Protein AF-A0A937FTH9-F1 (afdb_monomer)

Foldseek 3Di:
DQDEFEDDAQQGGPQDGFFDAPVRVCVSVVADWDWDCPDPPQQGTWTDRPVQQKIFHAHVVRTGFKMKGQDGFYDYPRDTPQPDFQVVNCVVCVVVAPDKDDDPQFWIDRLVRQKIFGADPVRHTRMIMGGHNPPVD

Secondary structure (DSSP, 8-state):
----EEEETBTEESSSBTT-BHHHHHHHH-S--EEE--STT-SS-EEEEGGGTEEEEE-TTSBEEEEEESSS-EEETTEEGGGSBHHHHHHHHHTT-SSEEEETTTEEEETTTTEEEEE-TTSBEEEEEEEBTTTT-

Mean predicted aligned error: 3.05 Å

Sequence (137 aa):
MVENNEFIPFKGTKKISFGMTRHEIRELLDSKYITFLRNEFAENTSDYYEEKGFFIEYNSEDICDAIEFVGGSLIYEGKDLLTLKFEDLNMMFGTLSKKKEIEDDIGVTFYDLGFGATRSGDGSLESLIIFSETYWG

Organism: NCBI:txid2494733

Radius of gyration: 14.3 Å; Cα contacts (8 Å, |Δi|>4): 277; chains: 1; bounding box: 34×27×37 Å

Solvent-accessible surface area (backbone atoms only — not comparable to full-atom values): 7534 Å² total; per-residue (Å²): 128,88,70,77,36,40,56,38,72,46,41,41,29,79,84,56,44,48,72,39,39,57,66,58,51,50,65,74,61,72,64,74,66,50,78,45,66,84,50,95,81,51,72,35,54,25,39,35,26,71,96,57,20,34,35,42,34,28,42,79,84,45,28,27,32,35,39,36,31,66,46,72,48,42,27,51,98,90,39,52,58,71,78,40,42,44,67,58,51,49,55,64,47,56,76,73,44,90,44,67,49,75,45,89,91,44,35,40,38,27,70,77,56,22,37,32,37,34,39,44,99,86,45,40,49,53,33,40,36,37,29,29,85,63,66,87,106

Structure (mmCIF, N/CA/C/O backbone):
data_AF-A0A937FTH9-F1
#
_entry.id   AF-A0A937FTH9-F1
#
loop_
_atom_site.group_PDB
_atom_site.id
_atom_site.type_symbol
_atom_site.label_atom_id
_atom_site.label_alt_id
_atom_site.label_comp_id
_atom_site.label_asym_id
_atom_site.label_entity_id
_atom_site.label_seq_id
_atom_site.pdbx_PDB_ins_code
_atom_site.Cartn_x
_atom_site.Cartn_y
_atom_site.Cartn_z
_atom_site.occupancy
_atom_site.B_iso_or_equiv
_atom_site.auth_seq_id
_atom_site.auth_comp_id
_atom_site.auth_asym_id
_atom_site.auth_atom_id
_atom_site.pdbx_PDB_model_num
ATOM 1 N N . MET A 1 1 ? 7.970 10.868 15.863 1.00 43.50 1 MET A N 1
ATOM 2 C CA . MET A 1 1 ? 8.852 9.921 15.146 1.00 43.50 1 MET A CA 1
ATOM 3 C C . MET A 1 1 ? 8.140 9.555 13.861 1.00 43.50 1 MET A C 1
ATOM 5 O O . MET A 1 1 ? 6.927 9.404 13.925 1.00 43.50 1 MET A O 1
ATOM 9 N N . VAL A 1 2 ? 8.840 9.491 12.728 1.00 54.75 2 VAL A N 1
ATOM 10 C CA . VAL A 1 2 ? 8.248 8.972 11.485 1.00 54.75 2 VAL A CA 1
ATOM 11 C C . VAL A 1 2 ? 7.938 7.495 11.720 1.00 54.75 2 VAL A C 1
ATOM 13 O O . VAL A 1 2 ? 8.775 6.768 12.257 1.00 54.75 2 VAL A O 1
ATOM 16 N N . GLU A 1 3 ? 6.702 7.088 11.452 1.00 66.38 3 GLU A N 1
ATOM 17 C CA . GLU A 1 3 ? 6.279 5.699 11.590 1.00 66.38 3 GLU A CA 1
ATOM 18 C C . GLU A 1 3 ? 6.836 4.918 10.394 1.00 66.38 3 GLU A C 1
ATOM 20 O O . GLU A 1 3 ? 6.549 5.254 9.247 1.00 66.38 3 GLU A O 1
ATOM 25 N N . ASN A 1 4 ? 7.687 3.927 10.667 1.00 79.62 4 ASN A N 1
ATOM 26 C CA . ASN A 1 4 ? 8.330 3.126 9.630 1.00 79.62 4 ASN A CA 1
ATOM 27 C C . ASN A 1 4 ? 7.472 1.891 9.347 1.00 79.62 4 ASN A C 1
ATOM 29 O O . ASN A 1 4 ? 7.407 0.979 10.178 1.00 79.62 4 ASN A O 1
ATOM 33 N N . ASN A 1 5 ? 6.838 1.842 8.177 1.00 94.69 5 ASN A N 1
ATOM 34 C CA . ASN A 1 5 ? 6.037 0.692 7.766 1.00 94.69 5 ASN A CA 1
ATOM 35 C C . ASN A 1 5 ? 6.943 -0.359 7.120 1.00 94.69 5 ASN A C 1
ATOM 37 O O . ASN A 1 5 ? 7.234 -0.291 5.933 1.00 94.69 5 ASN A O 1
ATOM 41 N N . GLU A 1 6 ? 7.434 -1.313 7.908 1.00 97.56 6 GLU A N 1
ATOM 42 C CA . GLU A 1 6 ? 8.274 -2.406 7.399 1.00 97.56 6 GLU A CA 1
ATOM 43 C C . GLU A 1 6 ? 7.415 -3.382 6.579 1.00 97.56 6 GLU A C 1
ATOM 45 O O . GLU A 1 6 ? 6.538 -4.046 7.136 1.00 97.56 6 GLU A O 1
ATOM 50 N N . PHE A 1 7 ? 7.637 -3.415 5.263 1.00 97.69 7 PHE A N 1
ATOM 51 C CA . PHE A 1 7 ? 6.892 -4.214 4.294 1.00 97.69 7 PHE A CA 1
ATOM 52 C C . PHE A 1 7 ? 7.247 -5.696 4.410 1.00 97.69 7 PHE A C 1
ATOM 54 O O . PHE A 1 7 ? 8.418 -6.077 4.370 1.00 97.69 7 PHE A O 1
ATOM 61 N N . ILE A 1 8 ? 6.218 -6.538 4.506 1.00 97.81 8 ILE A N 1
ATOM 62 C CA . ILE A 1 8 ? 6.333 -7.991 4.484 1.00 97.81 8 ILE A CA 1
ATOM 63 C C . ILE A 1 8 ? 5.438 -8.507 3.342 1.00 97.81 8 ILE A C 1
ATOM 65 O O . ILE A 1 8 ? 4.211 -8.436 3.472 1.00 97.81 8 ILE A O 1
ATOM 69 N N . PRO A 1 9 ? 6.015 -9.030 2.239 1.00 97.25 9 PRO A N 1
ATOM 70 C CA . PRO A 1 9 ? 5.261 -9.483 1.070 1.00 97.25 9 PRO A CA 1
ATOM 71 C C . PRO A 1 9 ? 4.062 -10.357 1.430 1.00 97.25 9 PRO A C 1
ATOM 73 O O . PRO A 1 9 ? 4.191 -11.290 2.229 1.00 97.25 9 PRO A O 1
ATOM 76 N N . PHE A 1 10 ? 2.899 -10.012 0.869 1.00 98.12 10 PHE A N 1
ATOM 77 C CA . PHE A 1 10 ? 1.607 -10.681 1.074 1.00 98.12 10 PHE A CA 1
ATOM 78 C C . PHE A 1 10 ? 1.103 -10.779 2.518 1.00 98.12 10 PHE A C 1
ATOM 80 O O . PHE A 1 10 ? 0.104 -11.448 2.780 1.00 98.12 10 PHE A O 1
ATOM 87 N N . LYS A 1 11 ? 1.763 -10.115 3.469 1.00 98.19 11 LYS A N 1
ATOM 88 C CA . LYS A 1 11 ? 1.357 -10.084 4.881 1.00 98.19 11 LYS A CA 1
ATOM 89 C C . LYS A 1 11 ? 1.004 -8.685 5.365 1.00 98.19 11 LYS A C 1
ATOM 91 O O . LYS A 1 11 ? 0.416 -8.566 6.432 1.00 98.19 11 LYS A O 1
ATOM 96 N N . GLY A 1 12 ? 1.340 -7.653 4.595 1.00 98.12 12 GLY A N 1
ATOM 97 C CA . GLY A 1 12 ? 1.083 -6.254 4.911 1.00 98.12 12 GLY A CA 1
ATOM 98 C C . GLY A 1 12 ? 2.351 -5.575 5.406 1.00 98.12 12 GLY A C 1
ATOM 99 O O . GLY A 1 12 ? 3.431 -5.718 4.829 1.00 98.12 12 GLY A O 1
ATOM 100 N N . THR A 1 13 ? 2.229 -4.837 6.497 1.00 97.50 13 THR A N 1
ATOM 101 C CA . THR A 1 13 ? 3.353 -4.237 7.210 1.00 97.50 13 THR A CA 1
ATOM 102 C C . THR A 1 13 ?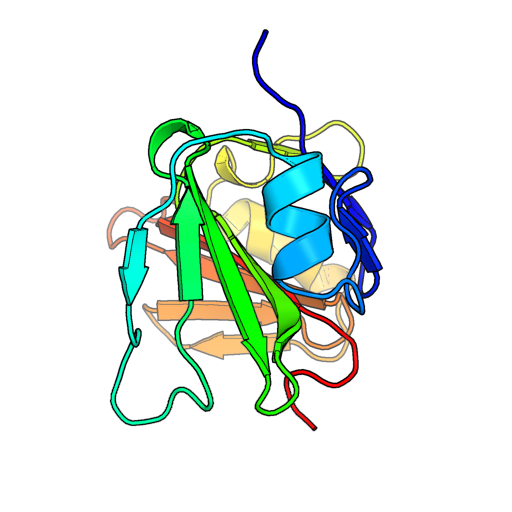 3.547 -4.936 8.552 1.00 97.50 13 THR A C 1
ATOM 104 O O . THR A 1 13 ? 2.687 -5.669 9.039 1.00 97.50 13 THR A O 1
ATOM 107 N N . LYS A 1 14 ? 4.669 -4.671 9.216 1.00 95.50 14 LYS A N 1
ATOM 108 C CA . LYS A 1 14 ? 4.920 -5.161 10.578 1.00 95.50 14 LYS A CA 1
ATOM 109 C C . LYS A 1 14 ? 3.867 -4.736 11.606 1.00 95.50 14 LYS A C 1
ATOM 111 O O . LYS A 1 14 ? 3.734 -5.402 12.629 1.00 95.50 14 LYS A O 1
ATOM 116 N N . LYS A 1 15 ? 3.166 -3.623 11.369 1.00 94.25 15 LYS A N 1
ATOM 117 C CA . LYS A 1 15 ? 2.110 -3.127 12.259 1.00 94.25 15 LYS A CA 1
ATOM 118 C C . LYS A 1 15 ? 0.730 -3.571 11.783 1.00 94.25 15 LYS A C 1
ATOM 120 O O . LYS A 1 15 ? -0.020 -4.131 12.569 1.00 94.25 15 LYS A O 1
ATOM 125 N N . ILE A 1 16 ? 0.415 -3.329 10.514 1.00 97.69 16 ILE A N 1
ATOM 126 C CA . ILE A 1 16 ? -0.891 -3.621 9.917 1.00 97.69 16 ILE A CA 1
ATOM 127 C C . ILE A 1 16 ? -0.759 -4.869 9.058 1.00 97.69 16 ILE A C 1
ATOM 129 O O . ILE A 1 16 ? -0.094 -4.826 8.024 1.00 97.69 16 ILE A O 1
ATOM 133 N N . SER A 1 17 ? -1.393 -5.961 9.467 1.00 98.25 17 SER A N 1
ATOM 134 C CA . SER A 1 17 ? -1.396 -7.199 8.692 1.00 98.25 17 SER A CA 1
ATOM 135 C C . SER A 1 17 ? -2.641 -7.308 7.819 1.00 98.25 17 SER A C 1
ATOM 137 O O . SER A 1 17 ? -3.730 -6.915 8.238 1.00 98.25 17 SER A O 1
ATOM 139 N N . PHE A 1 18 ? -2.496 -7.892 6.630 1.00 98.44 18 PHE A N 1
ATOM 140 C CA . PHE A 1 18 ? -3.666 -8.332 5.870 1.00 98.44 18 PHE A CA 1
ATOM 141 C C . PHE A 1 18 ? -4.437 -9.384 6.671 1.00 98.44 18 PHE A C 1
ATOM 143 O O . PHE A 1 18 ? -3.843 -10.155 7.431 1.00 98.44 18 PHE A O 1
ATOM 150 N N . GLY A 1 19 ? -5.760 -9.396 6.525 1.00 98.12 19 GLY A N 1
ATOM 151 C CA . GLY A 1 19 ? -6.646 -10.220 7.349 1.00 98.12 19 GLY A CA 1
ATOM 152 C C . GLY A 1 19 ? -7.146 -9.533 8.625 1.00 98.12 19 GLY A C 1
ATOM 153 O O . GLY A 1 19 ? -8.076 -10.041 9.244 1.00 98.12 19 GLY A O 1
ATOM 154 N N . MET A 1 20 ? -6.582 -8.383 9.015 1.00 98.62 20 MET A N 1
ATOM 155 C CA . MET A 1 20 ? -7.147 -7.568 10.096 1.00 98.62 20 MET A CA 1
ATOM 156 C C . MET A 1 20 ? -8.462 -6.925 9.656 1.00 98.62 20 MET A C 1
ATOM 158 O O . MET A 1 20 ? -8.584 -6.423 8.537 1.00 98.62 20 MET A O 1
ATOM 162 N N . THR A 1 21 ? -9.429 -6.877 10.562 1.00 98.69 21 THR A N 1
ATOM 163 C CA . THR A 1 21 ? -10.680 -6.146 10.363 1.00 98.69 21 THR A CA 1
ATOM 164 C C . THR A 1 21 ? -10.442 -4.638 10.383 1.00 98.69 21 THR A C 1
ATOM 166 O O . THR A 1 21 ? -9.521 -4.125 11.031 1.00 98.69 21 THR A O 1
ATOM 169 N N . ARG A 1 22 ? -11.333 -3.886 9.734 1.00 98.62 22 ARG A N 1
ATOM 170 C CA . ARG A 1 22 ? -11.366 -2.420 9.835 1.00 98.62 22 ARG A CA 1
ATOM 171 C C . ARG A 1 22 ? -11.364 -1.921 11.279 1.00 98.62 22 ARG A C 1
ATOM 173 O O . ARG A 1 22 ? -10.672 -0.954 11.594 1.00 98.62 22 ARG A O 1
ATOM 180 N N . HIS A 1 23 ? -12.121 -2.573 12.159 1.00 98.50 23 HIS A N 1
ATOM 181 C CA . HIS A 1 23 ? -12.187 -2.197 13.569 1.00 98.50 23 HIS A CA 1
ATOM 182 C C . HIS A 1 23 ? -10.829 -2.343 14.267 1.00 98.50 23 HIS A C 1
ATOM 184 O O . HIS A 1 23 ? -10.367 -1.375 14.868 1.00 98.50 23 HIS A O 1
ATOM 190 N N . GLU A 1 24 ? -10.158 -3.489 14.113 1.00 98.62 24 GLU A N 1
ATOM 191 C CA . GLU A 1 24 ? -8.829 -3.730 14.694 1.00 98.62 24 GLU A CA 1
ATOM 192 C C . GLU A 1 24 ? -7.802 -2.705 14.208 1.00 98.62 24 GLU A C 1
ATOM 194 O O . GLU A 1 24 ? -7.021 -2.186 15.002 1.00 98.62 24 GLU A O 1
ATOM 199 N N . ILE A 1 25 ? -7.821 -2.357 12.917 1.00 98.50 25 ILE A N 1
ATOM 200 C CA . ILE A 1 25 ? -6.894 -1.364 12.355 1.00 98.50 25 ILE A CA 1
ATOM 201 C C . ILE A 1 25 ? -7.158 0.029 12.927 1.00 98.50 25 ILE A C 1
ATOM 203 O O . ILE A 1 25 ? -6.216 0.739 13.282 1.00 98.50 25 ILE A O 1
ATOM 207 N N . ARG A 1 26 ? -8.427 0.428 13.056 1.00 98.31 26 ARG A N 1
ATOM 208 C CA . ARG A 1 26 ? -8.791 1.725 13.643 1.00 98.31 26 ARG A CA 1
ATOM 209 C C . ARG A 1 26 ? -8.344 1.833 15.097 1.00 98.31 26 ARG A C 1
ATOM 211 O O . ARG A 1 26 ? -7.784 2.864 15.465 1.00 98.31 26 ARG A O 1
ATOM 218 N N . GLU A 1 27 ? -8.536 0.781 15.891 1.00 98.00 27 GLU A N 1
ATOM 219 C CA . GLU A 1 27 ? -8.047 0.731 17.275 1.00 98.00 27 GLU A CA 1
ATOM 220 C C . GLU A 1 27 ? -6.515 0.745 17.343 1.00 98.00 27 GLU A C 1
ATOM 222 O O . GLU A 1 27 ? -5.932 1.471 18.144 1.00 98.00 27 GLU A O 1
ATOM 227 N N . LEU A 1 28 ? -5.850 -0.013 16.469 1.00 97.12 28 LEU A N 1
ATOM 228 C CA . LEU A 1 28 ? -4.392 -0.111 16.412 1.00 97.12 28 LEU A CA 1
ATOM 229 C C . LEU A 1 28 ? -3.713 1.208 16.015 1.00 97.12 28 LEU A C 1
ATOM 231 O O . LEU A 1 28 ? -2.600 1.509 16.465 1.00 97.12 28 LEU A O 1
ATOM 235 N N . LEU A 1 29 ? -4.325 1.956 15.098 1.00 95.56 29 LEU A N 1
ATOM 236 C CA . LEU A 1 29 ? -3.765 3.203 14.589 1.00 95.56 29 LEU A CA 1
ATOM 237 C C . LEU A 1 29 ? -4.083 4.402 15.473 1.00 95.56 29 LEU A C 1
ATOM 239 O O . LEU A 1 29 ? -3.272 5.331 15.460 1.00 95.56 29 LEU A O 1
ATOM 243 N N . ASP A 1 30 ? -5.209 4.371 16.195 1.00 94.81 30 ASP A N 1
ATOM 244 C CA . ASP A 1 30 ? -5.677 5.431 17.102 1.00 94.81 30 ASP A CA 1
ATOM 245 C C . ASP A 1 30 ? -5.452 6.836 16.512 1.00 94.81 30 ASP A C 1
ATOM 247 O O . ASP A 1 30 ? -4.804 7.717 17.078 1.00 94.81 30 ASP A O 1
ATOM 251 N N . SER A 1 31 ? -5.891 7.006 15.265 1.00 94.19 31 SER A N 1
ATOM 252 C CA . SER A 1 31 ? -5.623 8.188 14.450 1.00 94.19 31 SER A CA 1
ATOM 253 C C . SER A 1 31 ? -6.858 8.548 13.639 1.00 94.19 31 SER A C 1
ATOM 255 O O . SER A 1 31 ? -7.740 7.716 13.411 1.00 94.19 31 SER A O 1
ATOM 257 N N . LYS A 1 32 ? -6.938 9.810 13.215 1.00 97.19 32 LYS A N 1
ATOM 258 C CA . LYS A 1 32 ? -8.042 10.287 12.386 1.00 97.19 32 LYS A CA 1
ATOM 259 C C . LYS A 1 32 ? -7.982 9.631 11.012 1.00 97.19 32 LYS A C 1
ATOM 261 O O . LYS A 1 32 ? -6.915 9.531 10.411 1.00 97.19 32 LYS A O 1
ATOM 266 N N . TYR A 1 33 ? -9.150 9.248 10.520 1.00 98.19 33 TYR A N 1
ATOM 267 C CA . TYR A 1 33 ? -9.330 8.703 9.185 1.00 98.19 33 TYR A CA 1
ATOM 268 C C . TYR A 1 33 ? -10.538 9.339 8.502 1.00 98.19 33 TYR A C 1
ATOM 270 O O . TYR A 1 33 ? -11.456 9.838 9.159 1.00 98.19 33 TYR A O 1
ATOM 278 N N . ILE A 1 34 ? -10.531 9.299 7.173 1.00 98.25 34 ILE A N 1
ATOM 279 C CA . ILE A 1 34 ? -11.666 9.659 6.323 1.00 98.25 34 ILE A CA 1
ATOM 280 C C . ILE A 1 34 ? -12.119 8.392 5.606 1.00 98.25 34 ILE A C 1
ATOM 282 O O . ILE A 1 34 ? -11.339 7.799 4.866 1.00 98.25 34 ILE A O 1
ATOM 286 N N . THR A 1 35 ? -13.374 7.994 5.808 1.00 98.44 35 THR A N 1
ATOM 287 C CA . THR A 1 35 ? -13.965 6.836 5.127 1.00 98.44 35 THR A CA 1
ATOM 288 C C . THR A 1 35 ? -14.680 7.278 3.859 1.00 98.44 35 THR A C 1
ATOM 290 O O . THR A 1 35 ? -15.556 8.145 3.922 1.00 98.44 35 THR A O 1
ATOM 293 N N . PHE A 1 36 ? -14.353 6.678 2.717 1.00 97.81 36 PHE A N 1
ATOM 294 C CA . PHE A 1 36 ? -15.052 6.948 1.459 1.00 97.81 36 PHE A CA 1
ATOM 295 C C . PHE A 1 36 ? -14.900 5.807 0.450 1.00 97.81 36 PHE A C 1
ATOM 297 O O . PHE A 1 36 ? -13.982 4.996 0.534 1.00 97.81 36 PHE A O 1
ATOM 304 N N . LEU A 1 37 ? -15.817 5.736 -0.517 1.00 96.38 37 LEU A N 1
ATOM 305 C CA . LEU A 1 37 ? -15.731 4.786 -1.625 1.00 96.38 37 LEU A CA 1
ATOM 306 C C . LEU A 1 37 ? -14.766 5.338 -2.682 1.00 96.38 37 LEU A C 1
ATOM 308 O O . LEU A 1 37 ? -14.996 6.430 -3.202 1.00 96.38 37 LEU A O 1
ATOM 312 N N . ARG A 1 38 ? -13.687 4.605 -2.981 1.00 90.81 38 ARG A N 1
ATOM 313 C CA . ARG A 1 38 ? -12.607 5.069 -3.872 1.00 90.81 38 ARG A CA 1
ATOM 314 C C . ARG A 1 38 ? -13.076 5.290 -5.310 1.00 90.81 38 ARG A C 1
ATOM 316 O O . ARG A 1 38 ? -12.678 6.266 -5.938 1.00 90.81 38 ARG A O 1
ATOM 323 N N . ASN A 1 39 ? -13.900 4.384 -5.828 1.00 88.81 39 ASN A N 1
ATOM 324 C CA . ASN A 1 39 ? -14.479 4.439 -7.168 1.00 88.81 39 ASN A CA 1
ATOM 325 C C . ASN A 1 39 ? -15.685 3.482 -7.261 1.00 88.81 39 ASN A C 1
ATOM 327 O O . ASN A 1 39 ? -16.006 2.788 -6.300 1.00 88.81 39 ASN A O 1
ATOM 331 N N . GLU A 1 40 ? -16.354 3.448 -8.414 1.00 89.62 40 GLU A N 1
ATOM 332 C CA . GLU A 1 40 ? -17.547 2.616 -8.643 1.00 89.62 40 GLU A CA 1
ATOM 333 C C . GLU A 1 40 ? -17.287 1.098 -8.659 1.00 89.62 40 GLU A C 1
ATOM 335 O O . GLU A 1 40 ? -18.235 0.324 -8.555 1.00 89.62 40 GLU A O 1
ATOM 340 N N . PHE A 1 41 ? -16.024 0.678 -8.769 1.00 86.62 41 PHE A N 1
ATOM 341 C CA . PHE A 1 41 ? -15.607 -0.726 -8.801 1.00 86.62 41 PHE A CA 1
ATOM 342 C C . PHE A 1 41 ? -15.134 -1.244 -7.438 1.00 86.62 41 PHE A C 1
ATOM 344 O O . PHE A 1 41 ? -14.933 -2.445 -7.289 1.00 86.62 41 PHE A O 1
ATOM 351 N N . ALA A 1 42 ? -14.944 -0.364 -6.452 1.00 88.81 42 ALA A N 1
ATOM 352 C CA . ALA A 1 42 ? -14.511 -0.760 -5.12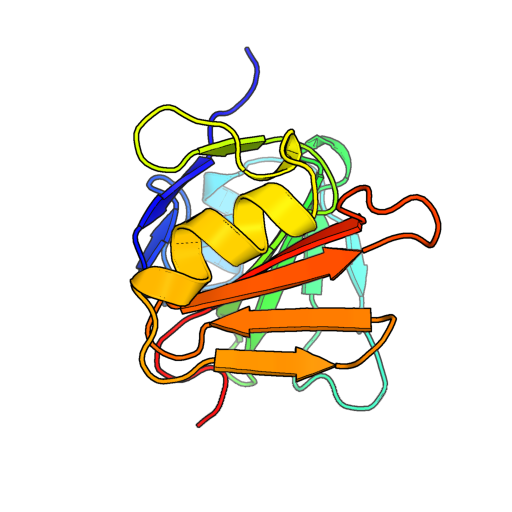0 1.00 88.81 42 ALA A CA 1
ATOM 353 C C . ALA A 1 42 ? -15.602 -1.588 -4.417 1.00 88.81 42 ALA A C 1
ATOM 355 O O . ALA A 1 42 ? -16.761 -1.174 -4.354 1.00 88.81 42 ALA A O 1
ATOM 356 N N . GLU A 1 43 ? -15.227 -2.736 -3.847 1.00 91.94 43 GLU A N 1
ATOM 357 C CA . GLU A 1 43 ? -16.166 -3.611 -3.127 1.00 91.94 43 GLU A CA 1
ATOM 358 C C . GLU A 1 43 ? -16.687 -2.989 -1.825 1.00 91.94 43 GLU A C 1
ATOM 360 O O . GLU A 1 43 ? -17.772 -3.324 -1.347 1.00 91.94 43 GLU A O 1
ATOM 365 N N . ASN A 1 44 ? -15.897 -2.093 -1.232 1.00 97.19 44 ASN A N 1
ATOM 366 C CA . ASN A 1 44 ? -16.160 -1.470 0.056 1.00 97.19 44 ASN A CA 1
ATOM 367 C C . ASN A 1 44 ? -15.488 -0.085 0.111 1.00 97.19 44 ASN A C 1
ATOM 369 O O . ASN A 1 44 ? -14.667 0.280 -0.731 1.00 97.19 44 ASN A O 1
ATOM 373 N N . THR A 1 45 ? -15.847 0.717 1.109 1.00 98.06 45 THR A N 1
ATOM 374 C CA . THR A 1 45 ? -15.162 1.980 1.392 1.00 98.06 45 THR A CA 1
ATOM 375 C C . THR A 1 45 ? -13.749 1.741 1.920 1.00 98.06 45 THR A C 1
ATOM 377 O O . THR A 1 45 ? -13.519 0.788 2.659 1.00 98.06 45 THR A O 1
ATOM 380 N N . SER A 1 46 ? -12.833 2.658 1.638 1.00 98.31 46 SER A N 1
ATOM 381 C CA . SER A 1 46 ? -11.481 2.681 2.203 1.00 98.31 46 SER A CA 1
ATOM 382 C C . SER A 1 46 ? -11.392 3.700 3.335 1.00 98.31 46 SER A C 1
ATOM 384 O O . SER A 1 46 ? -12.177 4.651 3.382 1.00 98.31 46 SER A O 1
ATOM 386 N N . ASP A 1 47 ? -10.403 3.532 4.212 1.00 98.62 47 ASP A N 1
ATOM 387 C CA . ASP A 1 47 ? -10.034 4.540 5.207 1.00 98.62 47 ASP A CA 1
ATOM 388 C C . ASP A 1 47 ? -8.740 5.235 4.795 1.00 98.62 47 ASP A C 1
ATOM 390 O O . ASP A 1 47 ? -7.705 4.593 4.623 1.00 98.62 47 ASP A O 1
ATOM 394 N N . TYR A 1 48 ? -8.783 6.558 4.667 1.00 98.31 48 TYR A N 1
ATOM 395 C CA . TYR A 1 48 ? -7.599 7.371 4.428 1.00 98.31 48 TYR A CA 1
ATOM 396 C C . TYR A 1 48 ? -7.075 7.975 5.721 1.00 98.31 48 TYR A C 1
ATOM 398 O O . TYR A 1 48 ? -7.761 8.773 6.363 1.00 98.31 48 TYR A O 1
ATOM 406 N N . TYR A 1 49 ? -5.837 7.636 6.066 1.00 97.50 49 TYR A N 1
ATOM 407 C CA . TYR A 1 49 ? -5.111 8.210 7.190 1.00 97.50 49 TYR A CA 1
ATOM 408 C C . TYR A 1 49 ? -4.175 9.301 6.669 1.00 97.50 49 TYR A C 1
ATOM 410 O O . TYR A 1 49 ? -2.983 9.066 6.478 1.00 97.50 49 TYR A O 1
ATOM 418 N N . GLU A 1 50 ? -4.717 10.498 6.432 1.00 96.06 50 GLU A N 1
ATOM 419 C CA . GLU A 1 50 ? -3.992 11.630 5.827 1.00 96.06 50 GLU A CA 1
ATOM 420 C C . GLU A 1 50 ? -2.677 11.947 6.553 1.00 96.06 50 GLU A C 1
ATOM 422 O O . GLU A 1 50 ? -1.626 12.040 5.924 1.00 96.06 50 GLU A O 1
ATOM 427 N N . GLU A 1 51 ? -2.701 11.998 7.890 1.00 94.50 51 GLU A N 1
ATOM 428 C CA . GLU A 1 51 ? -1.506 12.255 8.710 1.00 94.50 51 GLU A CA 1
ATOM 429 C C . GLU A 1 51 ? -0.421 11.172 8.562 1.00 94.50 51 GLU A C 1
ATOM 431 O O . GLU A 1 51 ? 0.747 11.419 8.866 1.00 94.50 51 GLU A O 1
ATOM 436 N N . LYS A 1 52 ? -0.796 9.967 8.115 1.00 95.19 52 LYS A N 1
ATOM 437 C CA . LYS A 1 52 ? 0.109 8.829 7.906 1.00 95.19 52 LYS A CA 1
ATOM 438 C C . LYS A 1 52 ? 0.472 8.604 6.435 1.00 95.19 52 LYS A C 1
ATOM 440 O O 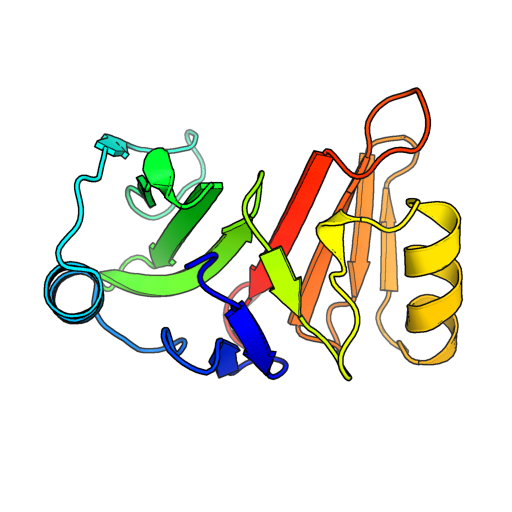. LYS A 1 52 ? 1.451 7.914 6.166 1.00 95.19 52 LYS A O 1
ATOM 445 N N . GLY A 1 53 ? -0.278 9.193 5.503 1.00 96.44 53 GLY A N 1
ATOM 446 C CA . GLY A 1 53 ? -0.009 9.136 4.066 1.00 96.44 53 GLY A CA 1
ATOM 447 C C . GLY A 1 53 ? -0.415 7.830 3.380 1.00 96.44 53 GLY A C 1
ATOM 448 O O . GLY A 1 53 ? 0.155 7.509 2.340 1.00 96.44 53 GLY A O 1
ATOM 449 N N . PHE A 1 54 ? -1.373 7.073 3.924 1.00 97.56 54 PHE A N 1
ATOM 450 C CA . PHE A 1 54 ? -1.837 5.837 3.289 1.00 97.56 54 PHE A CA 1
ATOM 451 C C . PHE A 1 54 ? -3.346 5.607 3.402 1.00 97.56 54 PHE A C 1
ATOM 453 O O . PHE A 1 54 ? -4.018 6.098 4.315 1.00 97.56 54 PHE A O 1
ATOM 460 N N . PHE A 1 55 ? -3.854 4.815 2.466 1.00 98.00 55 PHE A N 1
ATOM 461 C CA . PHE A 1 55 ? -5.189 4.240 2.447 1.00 98.00 55 PHE A CA 1
ATOM 462 C C . PHE A 1 55 ? -5.136 2.798 2.939 1.00 98.00 55 PHE A C 1
ATOM 464 O O . PHE A 1 55 ? -4.216 2.059 2.593 1.00 98.00 55 PHE A O 1
ATOM 471 N N . ILE A 1 56 ? -6.143 2.397 3.706 1.00 98.31 56 ILE A N 1
ATOM 472 C CA . ILE A 1 56 ? -6.448 0.992 3.964 1.00 98.31 56 ILE A CA 1
ATOM 473 C C . ILE A 1 56 ? -7.633 0.612 3.087 1.00 98.31 56 ILE A C 1
ATOM 475 O O . ILE A 1 56 ? -8.700 1.225 3.196 1.00 98.31 56 ILE A O 1
ATOM 479 N N . GLU A 1 57 ? -7.430 -0.371 2.217 1.00 97.69 57 GLU A N 1
ATOM 480 C CA . GLU A 1 57 ? -8.482 -0.948 1.390 1.00 97.69 57 GLU A CA 1
ATOM 481 C C . GLU A 1 57 ? -9.032 -2.202 2.063 1.00 97.69 57 GLU A C 1
ATOM 483 O O . GLU A 1 57 ? -8.306 -2.941 2.734 1.00 97.69 57 GLU A O 1
ATOM 488 N N . TYR A 1 58 ? -10.344 -2.375 1.939 1.00 97.75 58 TYR A N 1
ATOM 489 C CA . TYR A 1 58 ? -11.071 -3.470 2.553 1.00 97.75 58 TYR A CA 1
ATOM 490 C C . TYR A 1 58 ? -11.856 -4.210 1.482 1.00 97.75 58 TYR A C 1
ATOM 492 O O . TYR A 1 58 ? -12.484 -3.580 0.628 1.00 97.75 58 TYR A O 1
ATOM 500 N N . ASN A 1 59 ? -11.909 -5.529 1.601 1.00 96.50 59 ASN A N 1
ATOM 501 C CA . ASN A 1 59 ? -12.802 -6.346 0.796 1.00 96.50 59 ASN A CA 1
ATOM 502 C C . ASN A 1 59 ? -14.268 -6.222 1.261 1.00 96.50 59 ASN A C 1
ATOM 504 O O . ASN A 1 59 ? -14.604 -5.537 2.241 1.00 96.50 59 ASN A O 1
ATOM 508 N N . SER A 1 60 ? -15.157 -6.932 0.569 1.00 96.06 60 SER A N 1
ATOM 509 C CA . SER A 1 60 ? -16.584 -7.044 0.908 1.00 96.06 60 SER A CA 1
ATOM 510 C C . SER A 1 60 ? -16.896 -7.607 2.310 1.00 96.06 60 SER A C 1
ATOM 512 O O . SER A 1 60 ? -18.008 -7.406 2.803 1.00 96.06 60 SER A O 1
ATOM 514 N N . GLU A 1 61 ? -15.939 -8.248 2.989 1.00 97.25 61 GLU A N 1
ATOM 515 C CA . GLU A 1 61 ? -16.067 -8.750 4.370 1.00 97.25 61 GLU A CA 1
ATOM 516 C C . GLU A 1 61 ? -15.528 -7.772 5.435 1.00 97.25 61 GLU A C 1
ATOM 518 O O . GLU A 1 61 ? -15.485 -8.105 6.619 1.00 97.25 61 GLU A O 1
ATOM 523 N N . ASP A 1 62 ? -15.153 -6.549 5.044 1.00 98.19 62 ASP A N 1
ATOM 524 C CA . ASP A 1 62 ? -14.574 -5.516 5.923 1.00 98.19 62 ASP A CA 1
ATOM 525 C C . ASP A 1 62 ? -13.184 -5.872 6.486 1.00 98.19 62 ASP A C 1
ATOM 527 O O . ASP A 1 62 ? -12.776 -5.427 7.569 1.00 98.19 62 ASP A O 1
ATOM 531 N N . ILE A 1 63 ? -12.444 -6.676 5.718 1.00 98.12 63 ILE A N 1
ATOM 532 C CA . ILE A 1 63 ? -11.103 -7.170 6.030 1.00 98.12 63 ILE A CA 1
ATOM 533 C C . ILE A 1 63 ? -10.078 -6.465 5.144 1.00 98.12 63 ILE A C 1
ATOM 535 O O . ILE A 1 63 ? -10.279 -6.327 3.942 1.00 98.12 63 ILE A O 1
ATOM 539 N N . CYS A 1 64 ? -8.969 -6.031 5.744 1.00 98.44 64 CYS A N 1
ATOM 540 C CA . CYS A 1 64 ? -7.862 -5.393 5.041 1.00 98.44 64 CYS A CA 1
ATOM 541 C C . CYS A 1 64 ? -7.153 -6.382 4.116 1.00 98.44 64 CYS A C 1
ATOM 543 O O . CYS A 1 64 ? -6.601 -7.391 4.574 1.00 98.44 64 CYS A O 1
ATOM 545 N N . ASP A 1 65 ? -7.128 -6.058 2.831 1.00 97.38 65 ASP A N 1
ATOM 546 C CA . ASP A 1 65 ? -6.532 -6.867 1.772 1.00 97.38 65 ASP A CA 1
ATOM 547 C C . ASP A 1 65 ? -5.549 -6.085 0.886 1.00 97.38 65 ASP A C 1
ATOM 549 O O . ASP A 1 65 ? -4.754 -6.723 0.188 1.00 97.38 65 ASP A O 1
ATOM 553 N N . ALA A 1 66 ? -5.521 -4.749 0.987 1.00 98.31 66 ALA A N 1
ATOM 554 C CA . ALA A 1 66 ? -4.467 -3.893 0.447 1.00 98.31 66 ALA A CA 1
ATOM 555 C C . ALA A 1 66 ? -4.235 -2.604 1.262 1.00 98.31 66 ALA A C 1
ATOM 557 O O . A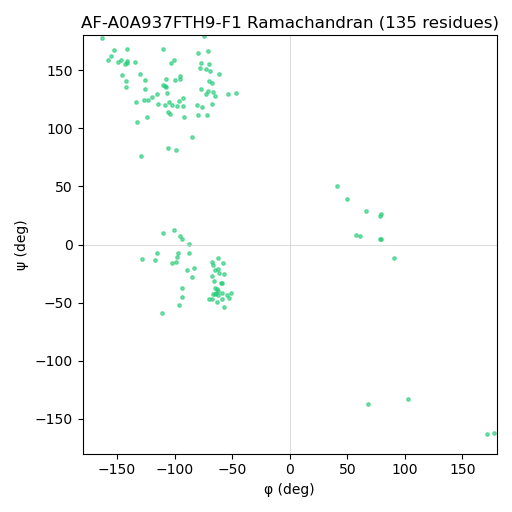LA A 1 66 ? -5.088 -2.124 2.010 1.00 98.31 66 ALA A O 1
ATOM 558 N N . ILE A 1 67 ? -3.033 -2.038 1.121 1.00 98.50 67 ILE A N 1
ATOM 559 C CA . ILE A 1 67 ? -2.637 -0.746 1.697 1.00 98.50 67 ILE A CA 1
ATOM 560 C C . ILE A 1 67 ? -1.939 0.062 0.607 1.00 98.50 67 ILE A C 1
ATOM 562 O O . ILE A 1 67 ? -0.922 -0.382 0.072 1.00 98.50 67 ILE A O 1
ATOM 566 N N . GLU A 1 68 ? -2.447 1.255 0.309 1.00 98.19 68 GLU A N 1
ATOM 567 C CA . GLU A 1 68 ? -1.848 2.159 -0.675 1.00 98.19 68 GLU A CA 1
ATOM 568 C C . GLU A 1 68 ? -1.192 3.357 0.009 1.00 98.19 68 GLU A C 1
ATOM 570 O O . GLU A 1 68 ? -1.848 4.154 0.674 1.00 98.19 68 GLU A O 1
ATOM 575 N N . PHE A 1 69 ? 0.107 3.518 -0.194 1.00 98.00 69 PHE A N 1
ATOM 576 C CA . PHE A 1 69 ? 0.907 4.638 0.269 1.00 98.00 69 PHE A CA 1
ATOM 577 C C . PHE A 1 69 ? 0.980 5.709 -0.817 1.00 98.00 69 PHE A C 1
ATOM 579 O O . PHE A 1 69 ? 1.527 5.468 -1.887 1.00 98.00 69 PHE A O 1
ATOM 586 N N . VAL A 1 70 ? 0.489 6.906 -0.504 1.00 96.56 70 VAL A N 1
ATOM 587 C CA . VAL A 1 70 ? 0.643 8.140 -1.308 1.00 96.56 70 VAL A CA 1
ATOM 588 C C . VAL A 1 70 ? 1.573 9.149 -0.620 1.00 96.56 70 VAL A C 1
ATOM 590 O O . VAL A 1 70 ? 1.657 10.322 -0.974 1.00 96.56 70 VAL A O 1
ATOM 593 N N . GLY A 1 71 ? 2.237 8.694 0.440 1.00 94.44 71 GLY A N 1
ATO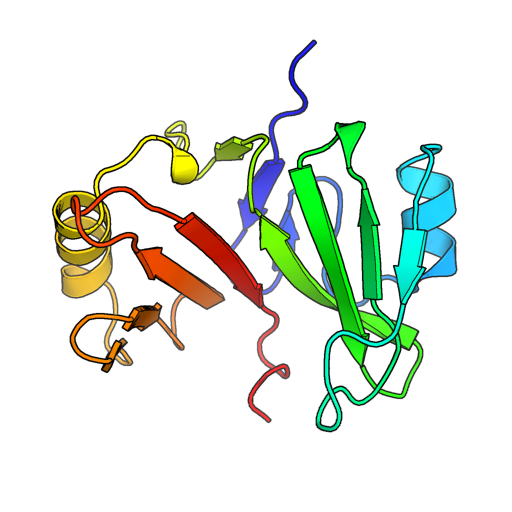M 594 C CA . GLY A 1 71 ? 3.122 9.448 1.308 1.00 94.44 71 GLY A CA 1
ATOM 595 C C . GLY A 1 71 ? 3.625 8.552 2.439 1.00 94.44 71 GLY A C 1
ATOM 596 O O . GLY A 1 71 ? 3.549 7.324 2.367 1.00 94.44 71 GLY A O 1
ATOM 597 N N . GLY A 1 72 ? 4.135 9.162 3.508 1.00 92.12 72 GLY A N 1
ATOM 598 C CA . GLY A 1 72 ? 4.695 8.409 4.631 1.00 92.12 72 GLY A CA 1
ATOM 599 C C . GLY A 1 72 ? 5.985 7.681 4.244 1.00 92.12 72 GLY A C 1
ATOM 600 O O . GLY A 1 72 ? 6.849 8.270 3.601 1.00 92.12 72 GLY A O 1
ATOM 601 N N . SER A 1 73 ? 6.130 6.428 4.683 1.00 94.38 73 SER A N 1
ATOM 602 C CA . SER A 1 73 ? 7.273 5.569 4.345 1.00 94.38 73 SER A CA 1
ATOM 603 C C . SER A 1 73 ? 6.842 4.111 4.219 1.00 94.38 73 SER A C 1
ATOM 605 O O . SER A 1 73 ? 5.979 3.664 4.982 1.00 94.38 73 SER A O 1
ATOM 607 N N . LEU A 1 74 ? 7.471 3.368 3.306 1.00 96.81 74 LEU A N 1
ATOM 608 C CA . LEU A 1 74 ? 7.302 1.923 3.141 1.00 96.81 74 LEU A CA 1
ATOM 609 C C . LEU A 1 74 ? 8.685 1.282 3.02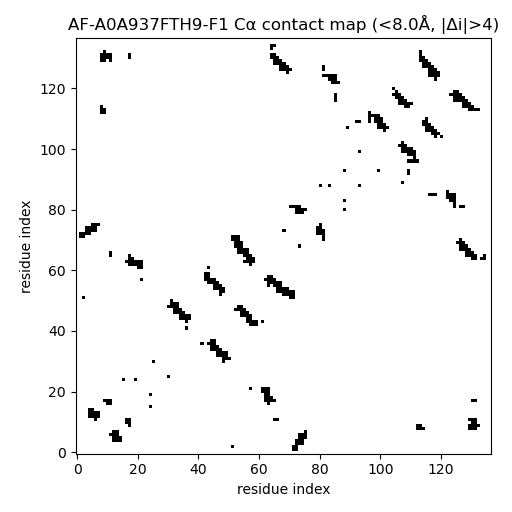7 1.00 96.81 74 LEU A C 1
ATOM 611 O O . LEU A 1 74 ? 9.366 1.403 2.012 1.00 96.81 74 LEU A O 1
ATOM 615 N N . ILE A 1 75 ? 9.120 0.616 4.092 1.00 97.12 75 ILE A N 1
ATOM 616 C CA . ILE A 1 75 ? 10.495 0.148 4.241 1.00 97.12 75 ILE A CA 1
ATOM 617 C C . ILE A 1 75 ? 10.619 -1.309 3.804 1.00 97.12 75 ILE A C 1
ATOM 619 O O . ILE A 1 75 ? 9.995 -2.183 4.399 1.00 97.12 75 ILE A O 1
ATOM 623 N N . TYR A 1 76 ? 11.501 -1.589 2.848 1.00 95.69 76 TYR A N 1
ATOM 624 C CA . TYR A 1 76 ? 11.896 -2.945 2.469 1.00 95.69 76 TYR A CA 1
ATOM 625 C C . TYR A 1 76 ? 13.420 -3.074 2.530 1.00 95.69 76 TYR A C 1
ATOM 627 O O . TYR A 1 76 ? 14.143 -2.268 1.945 1.00 95.69 76 TYR A O 1
ATOM 635 N N . GLU A 1 77 ? 13.917 -4.049 3.298 1.00 93.06 77 GLU A N 1
ATOM 636 C CA . GLU A 1 77 ? 15.359 -4.279 3.514 1.00 93.06 77 GLU A CA 1
ATOM 637 C C . GLU A 1 77 ? 16.134 -3.003 3.920 1.00 93.06 77 GLU A C 1
ATOM 639 O O . GLU A 1 77 ? 17.260 -2.752 3.492 1.00 93.06 77 GLU A O 1
ATOM 644 N N . GLY A 1 78 ? 15.511 -2.165 4.757 1.00 93.19 78 GLY A N 1
ATOM 645 C CA . GLY A 1 78 ? 16.109 -0.927 5.267 1.00 93.19 78 GLY A CA 1
ATOM 646 C C . GLY A 1 78 ? 16.084 0.262 4.299 1.00 93.19 78 GLY A C 1
ATOM 647 O O . GLY A 1 78 ? 16.635 1.309 4.634 1.00 93.19 78 GLY A O 1
ATOM 648 N N . LYS A 1 79 ? 15.447 0.134 3.129 1.00 94.25 79 LYS A N 1
ATOM 649 C CA . LYS A 1 79 ? 15.243 1.226 2.166 1.00 94.25 79 LYS A CA 1
ATOM 650 C C . LYS A 1 79 ? 13.787 1.663 2.147 1.00 94.25 79 LYS A C 1
ATOM 652 O O . LYS A 1 79 ? 12.905 0.812 2.104 1.00 94.25 79 LYS A O 1
ATOM 657 N N . ASP A 1 80 ? 13.548 2.970 2.129 1.00 95.88 80 ASP A N 1
ATOM 658 C CA . ASP A 1 80 ? 12.211 3.514 1.897 1.00 95.88 80 ASP A CA 1
ATOM 659 C C . ASP A 1 80 ? 11.890 3.508 0.403 1.00 95.88 80 ASP A C 1
ATOM 661 O O . ASP A 1 80 ? 12.499 4.240 -0.383 1.00 95.88 80 ASP A O 1
ATOM 665 N N . LEU A 1 81 ? 10.943 2.658 0.019 1.00 96.31 81 LEU A N 1
ATOM 666 C CA . LEU A 1 81 ? 10.574 2.441 -1.369 1.00 96.31 81 LEU A CA 1
ATOM 667 C C . LEU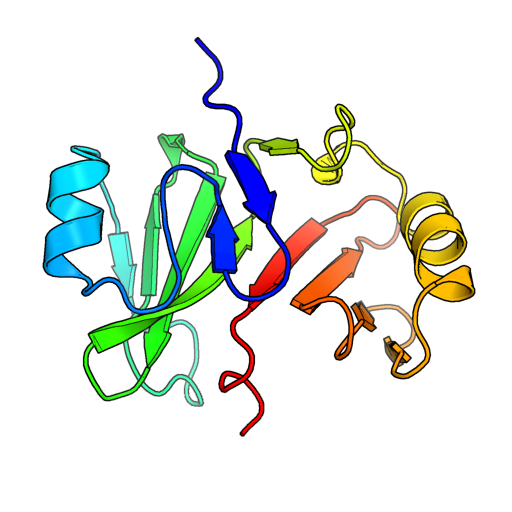 A 1 81 ? 9.939 3.684 -2.002 1.00 96.31 81 LEU A C 1
ATOM 669 O O . LEU A 1 81 ? 10.185 3.913 -3.182 1.00 96.31 81 LEU A O 1
ATOM 673 N N . LEU A 1 82 ? 9.215 4.521 -1.242 1.00 95.06 82 LEU A N 1
ATOM 674 C CA . LEU A 1 82 ? 8.604 5.754 -1.776 1.00 95.06 82 LEU A CA 1
ATOM 675 C C . LEU A 1 82 ? 9.639 6.807 -2.194 1.00 95.06 82 LEU A C 1
ATOM 677 O O . LEU A 1 82 ? 9.320 7.726 -2.940 1.00 95.06 82 LEU A O 1
ATOM 681 N N . THR A 1 83 ? 10.883 6.686 -1.727 1.00 94.50 83 THR A N 1
ATOM 682 C CA . THR A 1 83 ? 11.961 7.629 -2.073 1.00 94.50 83 THR A CA 1
ATOM 683 C C . THR A 1 83 ? 12.703 7.257 -3.357 1.00 94.50 83 THR A C 1
ATOM 685 O O . THR A 1 83 ? 13.548 8.024 -3.824 1.00 94.50 83 THR A O 1
ATOM 688 N N . LEU A 1 84 ? 12.418 6.081 -3.923 1.00 95.25 84 LEU A N 1
ATOM 689 C CA . LEU A 1 84 ? 13.046 5.607 -5.151 1.00 95.25 84 LEU A CA 1
ATOM 690 C C . LEU A 1 84 ? 12.448 6.293 -6.384 1.00 95.25 84 LEU A C 1
ATOM 692 O O . LEU A 1 84 ? 11.303 6.740 -6.387 1.00 95.25 84 LEU A O 1
ATOM 696 N N . LYS A 1 85 ? 13.223 6.328 -7.471 1.00 95.44 85 LYS A N 1
ATOM 697 C CA . LYS A 1 85 ? 12.675 6.581 -8.806 1.00 95.44 85 LYS A CA 1
ATOM 698 C C . LYS A 1 85 ? 12.006 5.323 -9.344 1.00 95.44 85 LYS A C 1
ATOM 700 O O . LYS A 1 85 ? 12.404 4.207 -8.998 1.00 95.44 85 LYS A O 1
ATOM 705 N N . PHE A 1 86 ? 11.010 5.509 -10.208 1.00 96.62 86 PHE A N 1
ATOM 706 C CA . PHE A 1 86 ? 10.275 4.400 -10.804 1.00 96.62 86 PHE A CA 1
ATOM 707 C C . PHE A 1 86 ? 11.213 3.409 -11.500 1.00 96.62 86 PHE A C 1
ATOM 709 O O . PHE A 1 86 ? 11.091 2.203 -11.305 1.00 96.62 86 PHE A O 1
ATOM 716 N N . GLU A 1 87 ? 12.194 3.899 -12.259 1.00 95.00 87 GLU A N 1
ATOM 717 C CA . GLU A 1 87 ? 13.151 3.063 -12.985 1.00 95.00 87 GLU A CA 1
ATOM 718 C C . GLU A 1 87 ? 14.008 2.209 -12.043 1.00 95.00 87 GLU A C 1
ATOM 720 O O . GLU A 1 87 ? 14.235 1.031 -12.327 1.00 95.00 87 GLU A O 1
ATOM 725 N N . ASP A 1 88 ? 14.440 2.771 -10.912 1.00 95.62 88 ASP A N 1
ATOM 726 C CA . ASP A 1 88 ? 15.256 2.064 -9.923 1.00 95.62 88 ASP A CA 1
ATOM 727 C C . ASP A 1 88 ? 14.453 0.958 -9.239 1.00 95.62 88 ASP A C 1
ATOM 729 O O . ASP A 1 88 ? 14.910 -0.185 -9.165 1.00 95.62 88 ASP A O 1
ATOM 733 N N . LEU A 1 89 ? 13.229 1.267 -8.801 1.00 96.75 89 LEU A N 1
ATOM 734 C CA . LEU A 1 89 ? 12.305 0.283 -8.239 1.00 96.75 89 LEU A CA 1
ATOM 735 C C . LEU A 1 89 ? 12.019 -0.825 -9.264 1.00 96.75 89 LEU A C 1
ATOM 737 O O . LEU A 1 89 ? 12.142 -2.016 -8.970 1.00 96.75 89 LEU A O 1
ATOM 741 N N . ASN A 1 90 ? 11.719 -0.435 -10.500 1.00 96.00 90 ASN A N 1
ATOM 742 C CA . ASN A 1 90 ? 11.403 -1.350 -11.585 1.00 96.00 90 ASN A CA 1
ATOM 743 C C . ASN A 1 90 ? 12.571 -2.280 -11.944 1.00 96.00 90 ASN A C 1
ATOM 745 O O . ASN A 1 90 ? 12.361 -3.458 -12.240 1.00 96.00 90 ASN A O 1
ATOM 749 N N . MET A 1 91 ? 13.800 -1.767 -11.909 1.00 95.19 91 MET A N 1
ATOM 750 C CA . MET A 1 91 ? 15.020 -2.541 -12.122 1.00 95.19 91 MET A CA 1
ATOM 751 C C . MET A 1 91 ? 15.291 -3.491 -10.951 1.00 95.19 91 MET A C 1
ATOM 753 O O . MET A 1 91 ? 15.552 -4.674 -11.175 1.00 95.19 91 MET A O 1
ATOM 757 N N . MET A 1 92 ? 15.197 -2.998 -9.711 1.00 94.94 92 MET A N 1
ATOM 758 C CA . MET A 1 92 ? 15.439 -3.789 -8.503 1.00 94.94 92 MET A CA 1
ATOM 759 C C . MET A 1 92 ? 14.523 -5.012 -8.447 1.00 94.94 92 MET A C 1
ATOM 761 O O . MET A 1 92 ? 15.001 -6.141 -8.347 1.00 94.94 92 MET A O 1
ATOM 765 N N . PHE A 1 93 ? 13.214 -4.805 -8.571 1.00 96.56 93 PHE A N 1
ATOM 766 C CA . PHE A 1 93 ? 12.235 -5.879 -8.410 1.00 96.56 93 PHE A CA 1
ATOM 767 C C . PHE A 1 93 ? 11.920 -6.614 -9.712 1.00 96.56 93 PHE A C 1
ATOM 769 O O . PHE A 1 93 ? 11.544 -7.784 -9.681 1.00 96.56 93 PHE A O 1
ATOM 776 N N . GLY A 1 94 ? 12.164 -5.996 -10.870 1.00 94.44 94 GLY A N 1
ATOM 777 C CA . GLY A 1 94 ? 11.977 -6.639 -12.171 1.00 94.44 94 GLY A CA 1
ATOM 778 C C . GLY A 1 94 ? 12.906 -7.823 -12.426 1.00 94.44 94 GLY A C 1
ATOM 779 O O . GLY A 1 94 ? 12.571 -8.677 -13.237 1.00 94.44 94 GLY A O 1
ATOM 780 N N . THR A 1 95 ? 14.043 -7.901 -11.733 1.00 92.88 95 THR A N 1
ATOM 781 C CA . THR A 1 95 ? 14.930 -9.077 -11.794 1.00 92.88 95 THR A CA 1
ATOM 782 C C . THR A 1 95 ? 14.501 -10.208 -10.856 1.00 92.88 95 THR A C 1
ATOM 784 O O . THR A 1 95 ? 14.896 -11.355 -11.064 1.00 92.88 95 THR A O 1
ATOM 787 N N . LEU A 1 96 ? 13.694 -9.896 -9.837 1.00 94.38 96 LEU A N 1
ATOM 788 C CA . LEU A 1 96 ? 13.214 -10.839 -8.825 1.00 94.38 96 LEU A CA 1
ATOM 789 C C . LEU A 1 96 ? 11.854 -11.437 -9.200 1.00 94.38 96 LEU A C 1
ATOM 791 O O . LEU A 1 96 ? 11.608 -12.618 -8.957 1.00 94.38 96 LEU A O 1
ATOM 795 N N . SER A 1 97 ? 10.984 -10.619 -9.790 1.00 96.81 97 SER A N 1
ATOM 796 C CA . SER A 1 97 ? 9.623 -10.994 -10.157 1.00 96.81 97 SER A CA 1
ATOM 797 C C . SER A 1 97 ? 9.582 -11.845 -11.425 1.00 96.81 97 SER A C 1
ATOM 799 O O . SER A 1 97 ? 10.194 -11.535 -12.447 1.00 96.81 97 SER A O 1
ATOM 801 N N . LYS A 1 98 ? 8.799 -12.917 -11.360 1.00 96.56 98 LYS A N 1
ATOM 802 C CA . LYS A 1 98 ? 8.408 -13.781 -12.477 1.00 96.56 98 LYS A CA 1
ATOM 803 C C . LYS A 1 98 ? 7.022 -13.436 -13.015 1.00 96.56 98 LYS A C 1
ATOM 805 O O . LYS A 1 98 ? 6.675 -13.902 -14.099 1.00 96.56 98 LYS A O 1
ATOM 810 N N . LYS A 1 99 ? 6.226 -12.661 -12.272 1.00 96.75 99 LYS A N 1
ATOM 811 C CA . LYS A 1 99 ? 4.872 -12.242 -12.654 1.00 96.75 99 LYS A CA 1
ATOM 812 C C . LYS A 1 99 ? 4.738 -10.727 -12.513 1.00 96.75 99 LYS A C 1
ATOM 814 O O . LYS A 1 99 ? 4.136 -10.217 -11.572 1.00 96.75 99 LYS A O 1
ATOM 819 N N . LYS A 1 100 ? 5.318 -10.034 -13.487 1.00 96.94 100 LYS A N 1
ATOM 820 C CA . LYS A 1 100 ? 5.355 -8.578 -13.590 1.00 96.94 100 LYS A CA 1
ATOM 821 C C . LYS A 1 100 ? 4.487 -8.100 -14.746 1.00 96.94 100 LYS A C 1
ATOM 823 O O . LYS A 1 100 ? 4.591 -8.644 -15.844 1.00 96.94 100 LYS A O 1
ATOM 828 N N . GLU A 1 101 ? 3.736 -7.036 -14.516 1.00 97.75 101 GLU A N 1
ATOM 829 C CA . GLU A 1 101 ? 2.992 -6.308 -15.542 1.00 97.75 101 GLU A CA 1
ATOM 830 C C . GLU A 1 101 ? 3.367 -4.829 -15.494 1.00 97.75 101 GLU A C 1
ATOM 832 O O . GLU A 1 101 ? 3.485 -4.255 -14.415 1.00 97.75 101 GLU A O 1
ATOM 837 N N . ILE A 1 102 ? 3.636 -4.239 -16.657 1.00 96.12 102 ILE A N 1
ATOM 838 C CA . ILE A 1 102 ? 3.924 -2.811 -16.800 1.00 96.12 102 ILE A CA 1
ATOM 839 C C . ILE A 1 102 ? 2.797 -2.218 -17.625 1.00 96.12 102 ILE A C 1
ATOM 841 O O . ILE A 1 102 ? 2.504 -2.717 -18.711 1.00 96.12 102 ILE A O 1
ATOM 845 N N . GLU A 1 103 ? 2.230 -1.136 -17.119 1.00 94.75 103 GLU A N 1
ATOM 846 C CA . GLU A 1 103 ? 1.285 -0.307 -17.846 1.00 94.75 103 GLU A CA 1
ATOM 847 C C . GLU A 1 103 ? 2.012 0.976 -18.244 1.00 94.75 103 GLU A C 1
ATOM 849 O O . GLU A 1 103 ? 2.448 1.751 -17.383 1.00 94.75 103 GLU A O 1
ATOM 854 N N . ASP A 1 104 ? 2.204 1.165 -19.552 1.00 88.62 104 ASP A N 1
ATOM 855 C CA . ASP A 1 104 ? 2.961 2.294 -20.093 1.00 88.62 104 ASP A CA 1
ATOM 856 C C . ASP A 1 104 ? 2.403 3.621 -19.562 1.00 88.62 104 ASP A C 1
ATOM 858 O O . ASP A 1 104 ? 1.202 3.874 -19.601 1.00 88.62 104 ASP A O 1
ATOM 862 N N . ASP A 1 105 ? 3.300 4.462 -19.044 1.00 87.12 105 ASP A N 1
ATOM 863 C CA . ASP A 1 105 ? 2.990 5.769 -18.447 1.00 87.12 105 ASP A CA 1
ATOM 864 C C . ASP A 1 105 ? 2.074 5.761 -17.214 1.00 87.12 105 ASP A C 1
ATOM 866 O O . ASP A 1 105 ? 1.759 6.831 -16.701 1.00 87.12 105 ASP A O 1
ATOM 870 N N . ILE A 1 106 ? 1.743 4.584 -16.675 1.00 93.88 106 ILE A N 1
ATOM 871 C CA . ILE A 1 106 ? 0.951 4.431 -15.449 1.00 93.88 106 ILE A CA 1
ATOM 872 C C . ILE A 1 106 ? 1.822 3.877 -14.322 1.00 93.88 106 ILE A C 1
ATOM 874 O O . ILE A 1 106 ? 1.987 4.519 -13.283 1.00 93.88 106 ILE A O 1
ATOM 878 N N . GLY A 1 107 ? 2.408 2.691 -14.508 1.00 96.75 107 GLY A N 1
ATOM 879 C CA . GLY A 1 107 ? 3.034 1.996 -13.391 1.00 96.75 107 GLY A CA 1
ATOM 880 C C . GLY A 1 107 ? 3.495 0.569 -13.662 1.00 96.75 107 GLY A C 1
ATOM 881 O O . GLY A 1 107 ? 3.675 0.135 -14.800 1.00 96.75 107 GLY A O 1
ATOM 882 N N . VAL A 1 108 ? 3.736 -0.158 -12.574 1.00 97.94 108 VAL A N 1
ATOM 883 C CA . VAL A 1 108 ? 4.142 -1.565 -12.582 1.00 97.94 108 VAL A CA 1
ATOM 884 C C . VAL A 1 108 ? 3.479 -2.319 -11.438 1.00 97.94 108 VAL A C 1
ATOM 886 O O . VAL A 1 108 ? 3.425 -1.821 -10.315 1.00 97.94 108 VAL A O 1
ATOM 889 N N . THR A 1 109 ? 3.067 -3.554 -11.700 1.00 98.38 109 THR A N 1
ATOM 890 C CA . THR A 1 109 ? 2.573 -4.486 -10.684 1.00 98.38 109 THR A CA 1
ATOM 891 C C . THR A 1 109 ? 3.452 -5.733 -10.654 1.00 98.38 109 THR A C 1
ATOM 893 O O . THR A 1 109 ? 3.676 -6.381 -11.678 1.00 98.38 109 THR A O 1
ATOM 896 N N . PHE A 1 110 ? 3.955 -6.089 -9.469 1.00 98.06 110 PHE A N 1
ATOM 897 C CA . PHE A 1 110 ? 4.707 -7.318 -9.215 1.00 98.06 110 PHE A CA 1
ATOM 898 C C . PHE A 1 110 ? 3.822 -8.303 -8.447 1.00 98.06 110 PHE A C 1
ATOM 900 O O . PHE A 1 110 ? 3.873 -8.401 -7.219 1.00 98.06 110 PHE A O 1
ATOM 907 N N . TYR A 1 111 ? 2.984 -9.043 -9.172 1.00 97.81 111 TYR A N 1
ATOM 908 C CA . TYR A 1 111 ? 1.962 -9.915 -8.587 1.00 97.81 111 TYR A CA 1
ATOM 909 C C . TYR A 1 111 ? 2.526 -10.996 -7.668 1.00 97.81 111 TYR A C 1
ATOM 911 O O . TYR A 1 111 ? 1.872 -11.377 -6.707 1.00 97.81 111 TYR A O 1
ATOM 919 N N . ASP A 1 112 ? 3.719 -11.508 -7.963 1.00 97.06 112 ASP A N 1
ATOM 920 C 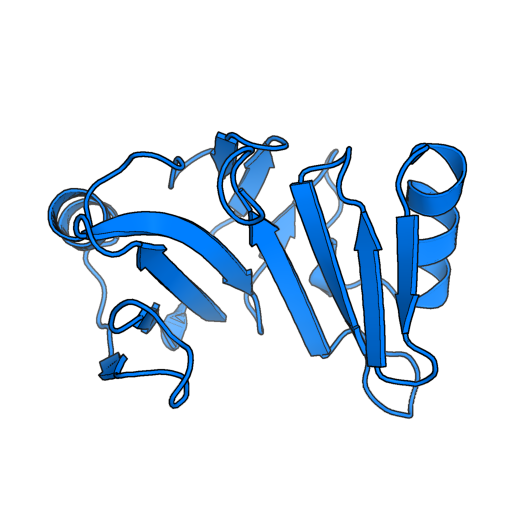CA . ASP A 1 112 ? 4.396 -12.534 -7.168 1.00 97.06 112 ASP A CA 1
ATOM 921 C C . ASP A 1 112 ? 5.258 -11.965 -6.030 1.00 97.06 112 ASP A C 1
ATOM 923 O O . ASP A 1 112 ? 5.851 -12.734 -5.275 1.00 97.06 112 ASP A O 1
ATOM 927 N N . LEU A 1 113 ? 5.287 -10.638 -5.875 1.00 97.31 113 LEU A N 1
ATOM 928 C CA . LEU A 1 113 ? 5.935 -9.940 -4.761 1.00 97.31 113 LEU A CA 1
ATOM 929 C C . LEU A 1 113 ? 4.945 -9.167 -3.874 1.00 97.31 113 LEU A C 1
ATOM 931 O O . LEU A 1 113 ? 5.341 -8.669 -2.821 1.00 97.31 113 LEU A O 1
ATOM 935 N N . GLY A 1 114 ? 3.672 -9.073 -4.266 1.00 97.81 114 GLY A N 1
ATOM 936 C CA . GLY A 1 114 ? 2.614 -8.513 -3.423 1.00 97.81 114 GLY A CA 1
ATOM 937 C C . GLY A 1 114 ? 2.582 -6.991 -3.373 1.00 97.81 114 GLY A C 1
ATOM 938 O O . GLY A 1 114 ? 2.163 -6.438 -2.357 1.00 97.81 114 GLY A O 1
ATOM 939 N N . PHE A 1 115 ? 3.074 -6.310 -4.413 1.00 98.50 115 PHE A N 1
ATOM 940 C CA . PHE A 1 115 ? 2.996 -4.854 -4.490 1.00 98.50 115 PHE A CA 1
ATOM 941 C C . PHE A 1 115 ? 3.034 -4.314 -5.927 1.00 98.50 115 PHE A C 1
ATOM 943 O O . PHE A 1 115 ? 3.452 -4.998 -6.865 1.00 98.50 115 PHE A O 1
ATOM 950 N N . GLY A 1 116 ? 2.611 -3.065 -6.085 1.00 98.31 116 GLY A N 1
ATOM 951 C CA . GLY A 1 116 ? 2.684 -2.287 -7.314 1.00 98.31 116 GLY A CA 1
ATOM 952 C C . GLY A 1 116 ? 3.043 -0.830 -7.033 1.00 98.31 116 GLY A C 1
ATOM 953 O O . GLY A 1 116 ? 3.058 -0.387 -5.883 1.00 98.31 116 GLY A O 1
ATOM 954 N N . ALA A 1 117 ? 3.370 -0.101 -8.091 1.00 98.19 117 ALA A N 1
ATOM 955 C CA . ALA A 1 117 ? 3.806 1.284 -8.035 1.00 98.19 117 ALA A CA 1
ATOM 956 C C . ALA A 1 117 ? 3.237 2.078 -9.209 1.00 98.19 117 ALA A C 1
ATOM 958 O O . ALA A 1 117 ? 3.326 1.623 -10.351 1.00 98.19 117 ALA A O 1
ATOM 959 N N . THR A 1 118 ? 2.731 3.276 -8.939 1.00 97.62 118 THR A N 1
ATOM 960 C CA . THR A 1 118 ? 2.354 4.258 -9.965 1.00 97.62 118 THR A CA 1
ATOM 961 C C . THR A 1 118 ? 3.417 5.349 -10.062 1.00 97.62 118 THR A C 1
ATOM 963 O O . THR A 1 118 ? 4.190 5.568 -9.121 1.00 97.62 118 THR A O 1
ATOM 966 N N . ARG A 1 119 ? 3.498 6.024 -11.211 1.00 95.88 119 ARG A N 1
ATOM 967 C CA . ARG A 1 119 ? 4.476 7.094 -11.442 1.00 95.88 119 ARG A CA 1
ATOM 968 C C . ARG A 1 119 ? 3.838 8.359 -11.993 1.00 95.88 119 ARG A C 1
ATOM 970 O O . ARG A 1 119 ? 2.954 8.301 -12.840 1.00 95.88 119 ARG A O 1
ATOM 977 N N . SER A 1 120 ? 4.402 9.498 -11.612 1.00 93.06 120 SER A N 1
ATOM 978 C CA . SER A 1 120 ? 4.150 10.774 -12.272 1.00 93.06 120 SER A CA 1
ATOM 979 C C . SER A 1 120 ? 4.973 10.911 -13.559 1.00 93.06 120 SER A C 1
ATOM 981 O O . SER A 1 120 ? 5.959 10.207 -13.786 1.00 93.06 120 SER A O 1
ATOM 983 N N . GLY A 1 121 ? 4.606 11.875 -14.411 1.00 89.12 121 GLY A N 1
ATOM 984 C CA . GLY A 1 121 ? 5.271 12.111 -15.704 1.00 89.12 121 GLY A CA 1
ATOM 985 C C . GLY A 1 121 ? 6.757 12.508 -15.630 1.00 89.12 121 GLY A C 1
ATOM 986 O O . GLY A 1 121 ? 7.437 12.512 -16.651 1.00 89.12 121 GLY A O 1
ATOM 987 N N . ASP A 1 122 ? 7.277 12.832 -14.443 1.00 90.31 122 ASP A N 1
ATOM 988 C CA . ASP A 1 122 ? 8.701 13.093 -14.181 1.00 90.31 122 ASP A CA 1
ATOM 989 C C . ASP A 1 122 ? 9.478 11.841 -13.703 1.00 90.31 122 ASP A C 1
ATOM 991 O O . ASP A 1 122 ? 10.649 11.944 -13.321 1.00 90.31 122 ASP A O 1
ATOM 995 N N . GLY A 1 123 ? 8.826 10.671 -13.681 1.00 88.50 123 GLY A N 1
ATOM 996 C CA . GLY A 1 123 ? 9.391 9.389 -13.244 1.00 88.50 123 GLY A CA 1
ATOM 997 C C . GLY A 1 123 ? 9.479 9.206 -11.724 1.00 88.50 123 GLY A C 1
ATOM 998 O O . GLY A 1 123 ? 10.040 8.213 -11.252 1.00 88.50 123 GLY A O 1
ATOM 999 N N . SER A 1 124 ? 8.968 10.153 -10.931 1.00 93.12 124 SER A N 1
ATOM 1000 C CA . SER A 1 124 ? 8.816 9.970 -9.483 1.00 93.12 124 SER A CA 1
ATOM 1001 C C . SER A 1 124 ? 7.670 8.998 -9.184 1.00 93.12 124 SER A C 1
ATOM 1003 O O . SER A 1 124 ? 6.725 8.889 -9.963 1.00 93.12 124 SER A O 1
ATOM 1005 N N . LEU A 1 125 ? 7.759 8.274 -8.067 1.00 96.56 125 LEU A N 1
ATOM 1006 C CA . LEU A 1 125 ? 6.651 7.440 -7.607 1.00 96.56 125 LEU A CA 1
ATOM 1007 C C . LEU A 1 125 ? 5.513 8.328 -7.099 1.00 96.56 125 LEU A C 1
ATOM 1009 O O . LEU A 1 125 ? 5.752 9.249 -6.319 1.00 96.56 125 LEU A O 1
ATOM 1013 N N . GLU A 1 126 ? 4.294 8.039 -7.542 1.00 96.25 126 GLU A N 1
ATOM 1014 C CA . GLU A 1 126 ? 3.080 8.713 -7.075 1.00 96.25 126 GLU A CA 1
ATOM 1015 C C . GLU A 1 126 ? 2.438 7.928 -5.927 1.00 96.25 126 GLU A C 1
ATOM 1017 O O . GLU A 1 126 ? 2.109 8.500 -4.886 1.00 96.25 126 GLU A O 1
ATOM 1022 N N . SER A 1 127 ? 2.343 6.605 -6.072 1.00 97.50 127 SER A N 1
ATOM 1023 C CA . SER A 1 127 ? 1.893 5.711 -5.011 1.00 97.50 127 SER A CA 1
ATOM 1024 C C . SER A 1 127 ? 2.584 4.348 -5.044 1.00 97.50 127 SER A C 1
ATOM 1026 O O . SER A 1 127 ? 3.115 3.908 -6.068 1.00 97.50 127 SER A O 1
ATOM 1028 N N . LEU A 1 128 ? 2.567 3.669 -3.896 1.00 98.38 128 LEU A N 1
ATOM 1029 C CA . LEU A 1 128 ? 2.897 2.253 -3.752 1.00 98.38 128 LEU A CA 1
ATOM 1030 C C . LEU A 1 128 ? 1.724 1.528 -3.113 1.00 98.38 128 LEU A C 1
ATOM 1032 O O . LEU A 1 128 ? 1.334 1.867 -2.001 1.00 98.38 128 LEU A O 1
ATOM 1036 N N . ILE A 1 129 ? 1.215 0.487 -3.758 1.00 98.38 129 ILE A N 1
ATOM 1037 C CA . ILE A 1 129 ? 0.200 -0.391 -3.175 1.00 98.38 129 ILE A CA 1
ATOM 1038 C C . ILE A 1 129 ? 0.834 -1.721 -2.794 1.00 98.38 129 ILE A C 1
ATOM 1040 O O . ILE A 1 129 ? 1.526 -2.324 -3.606 1.00 98.38 129 ILE A O 1
ATOM 1044 N N . ILE A 1 130 ? 0.602 -2.187 -1.569 1.00 98.75 130 ILE A N 1
ATOM 1045 C CA . ILE A 1 130 ? 0.899 -3.559 -1.146 1.00 98.75 130 ILE A CA 1
ATOM 1046 C C . ILE A 1 130 ? -0.414 -4.316 -0.992 1.00 98.75 130 ILE A C 1
ATOM 1048 O O . ILE A 1 130 ? -1.394 -3.747 -0.516 1.00 98.75 130 ILE A O 1
ATOM 1052 N N . PHE A 1 131 ? -0.440 -5.594 -1.356 1.00 98.56 131 PHE A N 1
ATOM 1053 C CA . PHE A 1 131 ? -1.675 -6.378 -1.376 1.00 98.56 131 PHE A CA 1
ATOM 1054 C C . PHE A 1 131 ? -1.480 -7.831 -0.932 1.00 98.56 131 PHE A C 1
ATOM 1056 O O . PHE A 1 131 ? -0.383 -8.397 -0.995 1.00 98.56 131 PHE A O 1
ATOM 1063 N N . SER A 1 132 ? -2.568 -8.421 -0.439 1.00 98.12 132 SER A N 1
ATOM 1064 C CA . SER A 1 132 ? -2.656 -9.819 -0.015 1.00 98.12 132 SER A CA 1
ATOM 1065 C C . SER A 1 132 ? -2.618 -10.787 -1.205 1.00 98.12 132 SER A C 1
ATOM 1067 O O . SER A 1 132 ? -2.792 -10.388 -2.357 1.00 98.12 132 SER A O 1
ATOM 1069 N N . GLU A 1 133 ? -2.418 -12.084 -0.943 1.00 96.38 133 GLU A N 1
ATOM 1070 C CA . GLU A 1 133 ? -2.457 -13.111 -2.003 1.00 96.38 133 GLU A CA 1
ATOM 1071 C C . GLU A 1 133 ? -3.828 -13.202 -2.697 1.00 96.38 133 GLU A C 1
ATOM 1073 O O . GLU A 1 133 ? -3.907 -13.650 -3.839 1.00 96.38 133 GLU A O 1
ATOM 1078 N N . THR A 1 134 ? -4.899 -12.781 -2.018 1.00 93.50 134 THR A N 1
ATOM 1079 C CA . THR A 1 134 ? -6.284 -12.905 -2.489 1.00 93.50 134 THR A CA 1
ATOM 1080 C C . THR A 1 134 ? -6.825 -11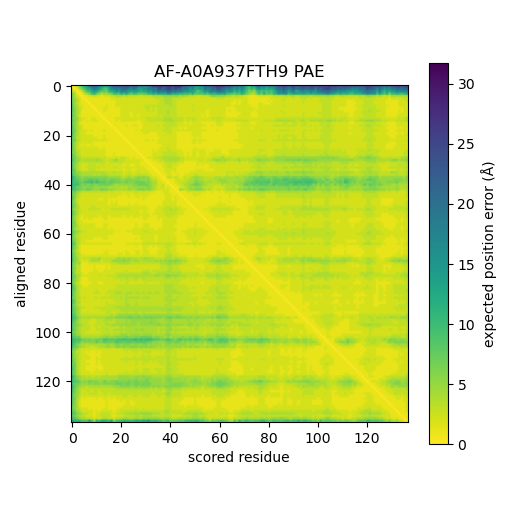.644 -3.155 1.00 93.50 134 THR A C 1
ATOM 1082 O O . THR A 1 134 ? -7.911 -11.704 -3.711 1.00 93.50 134 THR A O 1
ATOM 1085 N N . TYR A 1 135 ? -6.095 -10.523 -3.131 1.00 94.56 135 TYR A N 1
ATOM 1086 C CA . TYR A 1 135 ? -6.578 -9.231 -3.648 1.00 94.56 135 TYR A CA 1
ATOM 1087 C C . TYR A 1 135 ? -6.948 -9.266 -5.142 1.00 94.56 135 TYR A C 1
ATOM 1089 O O . TYR A 1 135 ? -7.867 -8.590 -5.581 1.00 94.56 135 TYR A O 1
ATOM 1097 N N . TRP A 1 136 ? -6.239 -10.079 -5.931 1.00 88.88 136 TRP A N 1
ATOM 1098 C CA . TRP A 1 136 ? -6.482 -10.253 -7.371 1.00 88.88 136 TRP A CA 1
ATOM 1099 C C . TRP A 1 136 ? -7.280 -11.528 -7.707 1.00 88.88 136 TRP A C 1
ATOM 1101 O O . TRP A 1 136 ? -7.234 -11.985 -8.853 1.00 88.88 136 TRP A O 1
ATOM 1111 N N . GLY A 1 137 ? -7.874 -12.166 -6.692 1.00 80.00 137 GLY A N 1
ATOM 1112 C CA . GLY A 1 137 ? -8.509 -13.488 -6.761 1.00 80.00 137 GLY A CA 1
ATOM 1113 C C . GLY A 1 137 ? -9.944 -13.490 -7.265 1.00 80.00 137 GLY A C 1
ATOM 1114 O O . GLY A 1 137 ? -10.611 -12.439 -7.200 1.00 80.00 137 GLY A O 1
#

pLDDT: mean 94.92, std 6.98, range [43.5, 98.75]

Nearest PDB structures (foldseek):
  5bnd-assembly3_C  TM=6.377E-01  e=1.824E-02  Staphylococcus epidermidis RP62A
  4ki3-assembly4_L  TM=4.404E-01  e=2.014E+00  Yersinia pestis biovar Medievalis str. Harbin 35
  8qma-assembly1_T  TM=4.573E-01  e=5.098E+00  Sinapis alba
  8wa1-assembly1_C  TM=4.927E-01  e=8.364E+00  Nicotiana tabacum
  4zfy-assembly1_B  TM=2.543E-01  e=1.673E+00  Momordica charantia